Protein AF-A0A0C3Q7L4-F1 (afdb_monomer)

Sequence (60 aa):
CGDPCVQNAPRGDCPEDDSCLCKRYDYISYILNCLENSCANQELKTAVLVGEALCRAAVC

Secondary structure (DSSP, 8-state):
--HHHHHHS--TT--S-HHHHTT-HHHHHHHHHHHHHHS-HHHHHHHHHHHHHHHHHTT-

Radius of gyration: 10.91 Å; Cα contacts (8 Å, |Δi|>4): 45; chains: 1; bounding box: 29×17×26 Å

Organism: NCBI:txid1051891

Foldseek 3Di:
DQVVQLVPFCCDPPDVQLLSCLVDPSRVVSSLVVCVVPHDPVVSVVVVVVSVVSNVVSVD

Nearest PDB structures (foldseek):
  6zbw-assembly2_B  TM=3.519E-01  e=8.789E+00  Niallia circulans
  6zbx-assembly2_B  TM=3.529E-01  e=8.250E+00  Niallia circulans

pLDDT: mean 77.4, std 7.38, range [37.94, 86.5]

Mean predicted aligned error: 5.85 Å

Structure (mmCIF, N/CA/C/O backbone):
data_AF-A0A0C3Q7L4-F1
#
_entry.id   AF-A0A0C3Q7L4-F1
#
loop_
_atom_site.group_PDB
_atom_site.id
_atom_site.type_symbol
_atom_site.label_atom_id
_atom_site.label_alt_id
_atom_site.label_comp_id
_atom_site.label_asym_id
_atom_site.label_entity_id
_atom_site.label_seq_id
_atom_site.pdbx_PDB_ins_code
_atom_site.Cartn_x
_atom_site.Cartn_y
_atom_site.Cartn_z
_atom_site.occupancy
_atom_site.B_iso_or_equiv
_atom_site.auth_seq_id
_atom_site.auth_comp_id
_atom_site.auth_asym_id
_atom_site.auth_atom_id
_atom_site.pdbx_PDB_model_num
ATOM 1 N N . CYS A 1 1 ? -10.439 -5.002 3.266 1.00 69.62 1 CYS A N 1
ATOM 2 C CA . CYS A 1 1 ? -10.832 -3.646 2.824 1.00 69.62 1 CYS A CA 1
ATOM 3 C C . CYS A 1 1 ? -9.749 -2.930 1.988 1.00 69.62 1 CYS A C 1
ATOM 5 O O . CYS A 1 1 ? -10.088 -1.993 1.279 1.00 69.62 1 CYS A O 1
ATOM 7 N N . GLY A 1 2 ? -8.475 -3.360 2.018 1.00 68.38 2 GLY A N 1
ATOM 8 C CA . GLY A 1 2 ? -7.372 -2.675 1.322 1.00 68.38 2 GLY A CA 1
ATOM 9 C C . GLY A 1 2 ? -7.072 -3.089 -0.126 1.00 68.38 2 GLY A C 1
ATOM 10 O O . GLY A 1 2 ? -6.442 -2.312 -0.834 1.00 68.38 2 GLY A O 1
ATOM 11 N N . ASP A 1 3 ? -7.534 -4.251 -0.602 1.00 76.00 3 ASP A N 1
ATOM 12 C CA . ASP A 1 3 ? -7.315 -4.712 -1.988 1.00 76.00 3 ASP A CA 1
ATOM 13 C C . ASP A 1 3 ? -7.633 -3.677 -3.083 1.00 76.00 3 ASP A C 1
ATOM 15 O O . ASP A 1 3 ? -6.771 -3.428 -3.932 1.00 76.00 3 ASP A O 1
ATOM 19 N N . PRO A 1 4 ? -8.814 -3.020 -3.092 1.00 80.50 4 PRO A N 1
ATOM 20 C CA . PRO A 1 4 ? -9.106 -2.017 -4.114 1.00 80.50 4 PRO A CA 1
ATOM 21 C C . PRO A 1 4 ? -8.200 -0.786 -3.989 1.00 80.50 4 PRO A C 1
ATOM 23 O O . PRO A 1 4 ? -7.906 -0.147 -4.996 1.00 80.50 4 PRO A O 1
ATOM 26 N N . CYS A 1 5 ? -7.714 -0.464 -2.789 1.00 81.12 5 CYS A N 1
ATOM 27 C CA . CYS A 1 5 ? -6.794 0.651 -2.580 1.00 81.12 5 CYS A CA 1
ATOM 28 C C . CYS A 1 5 ? -5.425 0.369 -3.196 1.00 81.12 5 CYS A C 1
ATOM 30 O O . CYS A 1 5 ? -4.869 1.236 -3.858 1.00 81.12 5 CYS A O 1
ATOM 32 N N . VAL A 1 6 ? -4.918 -0.855 -3.039 1.00 79.38 6 VAL A N 1
ATOM 33 C CA . VAL A 1 6 ? -3.647 -1.302 -3.628 1.00 79.38 6 VAL A CA 1
ATOM 34 C C . VAL A 1 6 ? -3.736 -1.382 -5.157 1.00 79.38 6 VAL A C 1
ATOM 36 O O . VAL A 1 6 ? -2.788 -1.017 -5.850 1.00 79.38 6 VAL A O 1
ATO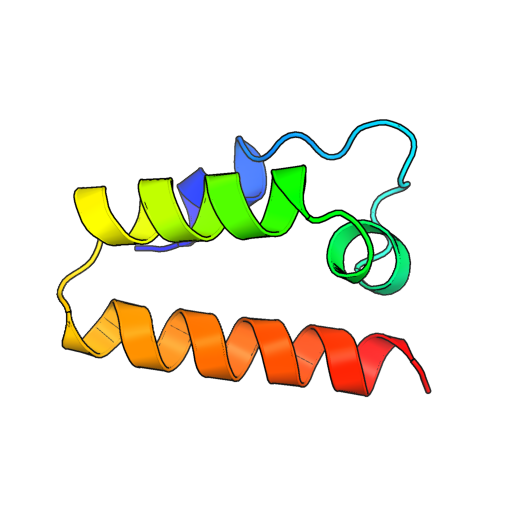M 39 N N . GLN A 1 7 ? -4.877 -1.820 -5.702 1.00 80.75 7 GLN A N 1
ATOM 40 C CA . GLN A 1 7 ? -5.087 -1.900 -7.155 1.00 80.75 7 GLN A CA 1
ATOM 41 C C . GLN A 1 7 ? -5.214 -0.528 -7.830 1.00 80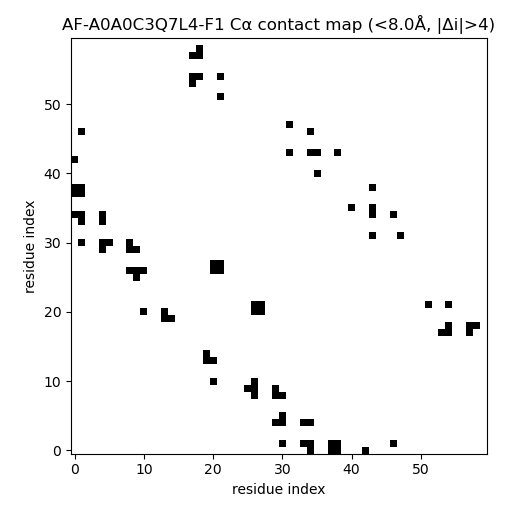.75 7 GLN A C 1
ATOM 43 O O . GLN A 1 7 ? -4.742 -0.363 -8.951 1.00 80.75 7 GLN A O 1
ATOM 48 N N . ASN A 1 8 ? -5.836 0.451 -7.163 1.00 81.50 8 ASN A N 1
ATOM 49 C CA . ASN A 1 8 ? -6.008 1.805 -7.705 1.00 81.50 8 ASN A CA 1
ATOM 50 C C . ASN A 1 8 ? -4.853 2.754 -7.357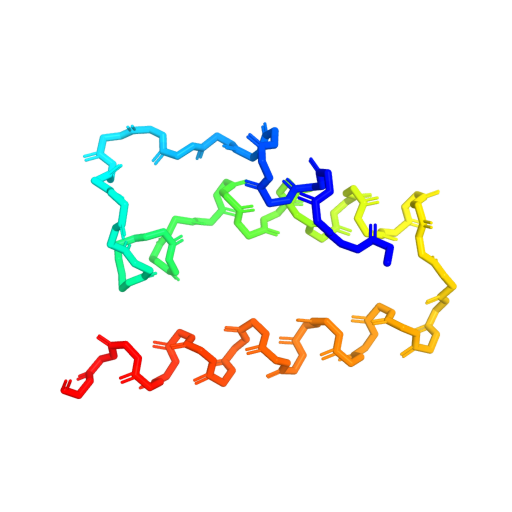 1.00 81.50 8 ASN A C 1
ATOM 52 O O . ASN A 1 8 ? -4.809 3.881 -7.852 1.00 81.50 8 ASN A O 1
ATOM 56 N N . ALA A 1 9 ? -3.928 2.327 -6.497 1.00 81.38 9 ALA A N 1
ATOM 57 C CA . ALA A 1 9 ? -2.842 3.178 -6.060 1.00 81.38 9 ALA A CA 1
ATOM 58 C C . ALA A 1 9 ? -1.884 3.517 -7.212 1.00 81.38 9 ALA A C 1
ATOM 60 O O . ALA A 1 9 ? -1.550 2.659 -8.035 1.00 81.38 9 ALA A O 1
ATOM 61 N N . PRO A 1 10 ? -1.396 4.768 -7.271 1.00 78.75 10 PRO A N 1
ATOM 62 C CA . PRO A 1 10 ? -0.517 5.216 -8.337 1.00 78.75 10 PRO A CA 1
ATOM 63 C C . PRO A 1 10 ? 0.848 4.532 -8.217 1.00 78.75 10 PRO A C 1
ATOM 65 O O . PRO A 1 10 ? 1.718 4.959 -7.454 1.00 78.75 10 PRO A O 1
ATOM 68 N N . ARG A 1 11 ? 1.058 3.479 -9.012 1.00 77.12 11 ARG A N 1
ATOM 69 C CA . ARG A 1 11 ? 2.329 2.737 -9.069 1.00 77.12 11 ARG A CA 1
ATOM 70 C C . ARG A 1 11 ? 3.465 3.562 -9.686 1.00 77.12 11 ARG A C 1
ATOM 72 O O . ARG A 1 11 ? 4.599 3.489 -9.225 1.00 77.12 11 ARG A O 1
ATOM 79 N N . GLY A 1 12 ? 3.137 4.462 -10.616 1.00 74.50 12 GLY A N 1
ATOM 80 C CA . GLY A 1 12 ? 4.114 5.325 -11.292 1.00 74.50 12 GLY A CA 1
ATOM 81 C C . GLY A 1 12 ? 5.118 4.508 -12.099 1.00 74.50 12 GLY A C 1
ATOM 82 O O . GLY A 1 12 ? 4.728 3.538 -12.736 1.00 74.50 12 GLY A O 1
ATOM 83 N N . ASP A 1 13 ? 6.394 4.888 -12.036 1.00 73.50 13 ASP A N 1
ATOM 84 C CA . ASP A 1 13 ? 7.497 4.191 -12.717 1.00 73.50 13 ASP A CA 1
ATOM 85 C C . ASP A 1 13 ? 7.986 2.931 -11.987 1.00 73.50 13 ASP A C 1
ATOM 87 O O . ASP A 1 13 ? 8.955 2.300 -12.411 1.00 73.50 13 ASP A O 1
ATOM 91 N N . CYS A 1 14 ? 7.350 2.558 -10.876 1.00 71.88 14 CYS A N 1
ATOM 92 C CA . CYS A 1 14 ? 7.679 1.311 -10.211 1.00 71.88 14 CYS A CA 1
ATOM 93 C C . CYS A 1 14 ? 7.042 0.132 -10.958 1.00 71.88 14 CYS A C 1
ATOM 95 O O . CYS A 1 14 ? 5.832 0.168 -11.207 1.00 71.88 14 CYS A O 1
ATOM 97 N N . PRO A 1 15 ? 7.815 -0.926 -11.275 1.00 70.62 15 PRO A N 1
ATOM 98 C CA . PRO A 1 15 ? 7.249 -2.202 -11.707 1.00 70.62 15 PRO A CA 1
ATOM 99 C C . PRO A 1 15 ? 6.345 -2.794 -10.604 1.00 70.62 15 PRO A C 1
ATOM 101 O O . PRO A 1 15 ? 6.137 -2.166 -9.565 1.00 70.62 15 PRO A O 1
ATOM 104 N N . GLU A 1 16 ? 5.804 -4.004 -10.791 1.00 69.19 16 GLU A N 1
ATOM 105 C CA . GLU A 1 16 ? 5.079 -4.771 -9.745 1.00 69.19 16 GLU A CA 1
ATOM 106 C C . GLU A 1 16 ? 5.994 -5.202 -8.574 1.00 69.19 16 GLU A C 1
ATOM 108 O O . GLU A 1 16 ? 5.872 -6.286 -8.018 1.00 69.19 16 GLU A O 1
ATOM 113 N N . ASP A 1 17 ? 6.951 -4.349 -8.233 1.00 70.56 17 ASP A N 1
ATOM 114 C CA . ASP A 1 17 ? 8.014 -4.538 -7.279 1.00 70.56 17 ASP A CA 1
ATOM 115 C C . ASP A 1 17 ? 7.675 -3.727 -6.027 1.00 70.56 17 ASP A C 1
ATOM 117 O O . ASP A 1 17 ? 7.747 -2.486 -5.998 1.00 70.56 17 ASP A O 1
ATOM 121 N N . ASP A 1 18 ? 7.252 -4.450 -4.994 1.00 72.69 18 ASP A N 1
ATOM 122 C CA . ASP A 1 18 ? 6.805 -3.882 -3.727 1.00 72.69 18 ASP A CA 1
ATOM 123 C C . ASP A 1 18 ? 7.886 -2.986 -3.105 1.00 72.69 18 ASP A C 1
ATOM 125 O O . ASP A 1 18 ? 7.574 -1.938 -2.536 1.00 72.69 18 ASP A O 1
ATOM 129 N N . SER A 1 19 ? 9.170 -3.300 -3.306 1.00 77.00 19 SER A N 1
ATOM 130 C CA . SER A 1 19 ? 10.306 -2.515 -2.805 1.00 77.00 19 SER A CA 1
ATOM 131 C C . SER A 1 19 ? 10.343 -1.099 -3.377 1.00 77.00 19 SER A C 1
ATOM 133 O O . SER A 1 19 ? 10.775 -0.155 -2.707 1.00 77.00 19 SER A O 1
ATOM 135 N N . CYS A 1 20 ? 9.914 -0.938 -4.630 1.00 78.81 20 CYS A N 1
ATOM 136 C CA . CYS A 1 20 ? 9.877 0.350 -5.311 1.00 78.81 20 CYS A CA 1
ATOM 137 C C . CYS A 1 20 ? 8.648 1.154 -4.873 1.00 78.81 20 CYS A C 1
ATOM 139 O O . CYS A 1 20 ? 8.761 2.333 -4.517 1.00 78.81 20 CYS A O 1
ATOM 141 N N . LEU A 1 21 ? 7.486 0.498 -4.815 1.00 80.06 21 LEU A N 1
ATOM 142 C CA . LEU A 1 21 ? 6.227 1.094 -4.360 1.00 80.06 21 LEU A CA 1
ATOM 143 C C . LEU A 1 21 ? 6.339 1.616 -2.921 1.00 80.06 21 LEU A C 1
ATOM 145 O O . LEU A 1 21 ? 5.878 2.713 -2.607 1.00 80.06 21 LEU A O 1
ATOM 149 N N . CYS A 1 22 ? 7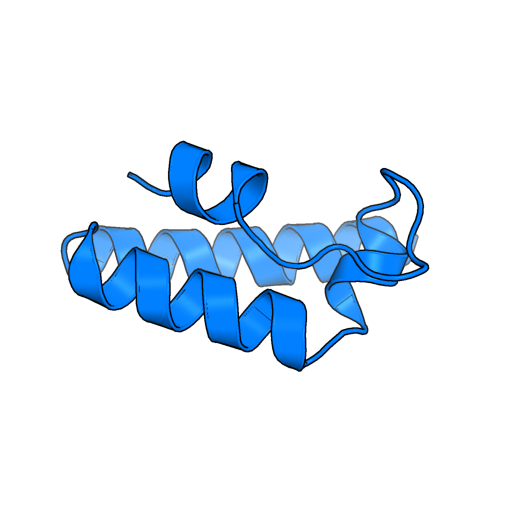.064 0.889 -2.077 1.00 79.94 22 CYS A N 1
ATOM 150 C CA . CYS A 1 22 ? 7.363 1.246 -0.695 1.00 79.94 22 CYS A CA 1
ATOM 151 C C . CYS A 1 22 ? 8.288 2.455 -0.505 1.00 79.94 22 CYS A C 1
ATOM 153 O O . CYS A 1 22 ? 8.374 2.997 0.596 1.00 79.94 22 CYS A O 1
ATOM 155 N N . LYS A 1 23 ? 8.980 2.909 -1.555 1.00 80.62 23 LYS A N 1
ATOM 156 C CA . LYS A 1 23 ? 9.770 4.153 -1.525 1.00 80.62 23 LYS A CA 1
ATOM 157 C C . LYS A 1 23 ? 8.971 5.360 -2.009 1.00 80.62 23 LYS A C 1
ATOM 159 O O . LYS A 1 23 ? 9.437 6.493 -1.888 1.00 80.62 23 LYS A O 1
ATOM 164 N N . ARG A 1 24 ? 7.774 5.141 -2.561 1.00 82.00 24 ARG A N 1
ATOM 165 C CA . ARG A 1 24 ? 6.928 6.197 -3.114 1.00 82.00 24 ARG A CA 1
ATOM 166 C C . ARG A 1 24 ? 5.956 6.703 -2.060 1.00 82.00 24 ARG A C 1
ATOM 168 O O . ARG A 1 24 ? 4.967 6.053 -1.729 1.00 82.00 24 ARG A O 1
ATOM 175 N N . TYR A 1 25 ? 6.205 7.919 -1.592 1.00 80.69 25 TYR A N 1
ATOM 176 C CA . TYR A 1 25 ? 5.325 8.583 -0.634 1.00 80.69 25 TYR A CA 1
ATOM 177 C C . TYR A 1 25 ? 3.893 8.763 -1.167 1.00 80.69 25 TYR A C 1
ATOM 179 O O . TYR A 1 25 ? 2.938 8.590 -0.412 1.00 80.69 25 TYR A O 1
ATOM 187 N N . ASP A 1 26 ? 3.732 9.033 -2.468 1.00 83.00 26 ASP A N 1
ATOM 188 C CA . ASP A 1 26 ? 2.416 9.197 -3.104 1.00 83.00 26 ASP A CA 1
ATOM 189 C C . ASP A 1 26 ? 1.594 7.902 -3.080 1.00 83.00 26 ASP A C 1
ATOM 191 O O . ASP A 1 26 ? 0.387 7.928 -2.849 1.00 83.00 26 ASP A O 1
ATOM 195 N N . TYR A 1 27 ? 2.257 6.758 -3.280 1.00 82.56 27 TYR A N 1
ATOM 196 C CA . TYR A 1 27 ? 1.630 5.437 -3.234 1.00 82.56 27 TYR A CA 1
ATOM 197 C C . TYR A 1 27 ? 1.147 5.118 -1.817 1.00 82.56 27 TYR A C 1
ATOM 199 O O . TYR A 1 27 ? -0.016 4.769 -1.615 1.00 82.56 27 TYR A O 1
ATOM 207 N N . ILE A 1 28 ? 2.018 5.323 -0.824 1.00 81.31 28 ILE A N 1
ATOM 208 C CA . ILE A 1 28 ? 1.703 5.099 0.591 1.00 81.31 28 ILE A CA 1
ATOM 209 C C . ILE A 1 28 ? 0.573 6.029 1.050 1.00 81.31 28 ILE A C 1
ATOM 211 O O . ILE A 1 28 ? -0.379 5.570 1.676 1.00 81.31 28 ILE A O 1
ATOM 215 N N . SER A 1 29 ? 0.639 7.317 0.703 1.00 84.12 29 SER A N 1
ATOM 216 C CA . SER A 1 29 ? -0.384 8.301 1.078 1.00 84.12 29 SER A CA 1
ATOM 217 C C . SER A 1 29 ? -1.737 8.014 0.431 1.00 84.12 29 SER A C 1
ATOM 219 O O . SER A 1 29 ? -2.767 8.145 1.090 1.00 84.12 29 SER A O 1
ATOM 221 N N . TYR A 1 30 ? -1.757 7.584 -0.836 1.00 86.50 30 TYR A N 1
ATOM 222 C CA . TYR A 1 30 ? -2.996 7.184 -1.503 1.00 86.50 30 TYR A CA 1
ATOM 223 C C . TYR A 1 30 ? -3.628 5.966 -0.826 1.00 86.50 30 TYR A C 1
ATOM 225 O O . TYR A 1 30 ? -4.827 5.967 -0.548 1.00 86.50 30 TYR A O 1
ATOM 233 N N . ILE A 1 31 ? -2.822 4.942 -0.526 1.00 84.56 31 ILE A N 1
ATOM 234 C CA . ILE A 1 31 ? -3.299 3.739 0.158 1.00 84.56 31 ILE A CA 1
ATOM 235 C C . ILE A 1 31 ? -3.828 4.090 1.544 1.00 84.56 31 ILE A C 1
ATOM 237 O O . ILE A 1 31 ? -4.932 3.674 1.871 1.00 84.56 31 ILE A O 1
ATOM 241 N N . LEU A 1 32 ? -3.098 4.888 2.327 1.00 82.38 32 LEU A N 1
ATOM 242 C CA . LEU A 1 32 ? -3.541 5.350 3.644 1.00 82.38 32 LEU A CA 1
ATOM 243 C C . LEU A 1 32 ? -4.894 6.059 3.574 1.00 82.38 32 LEU A C 1
ATOM 245 O O . LEU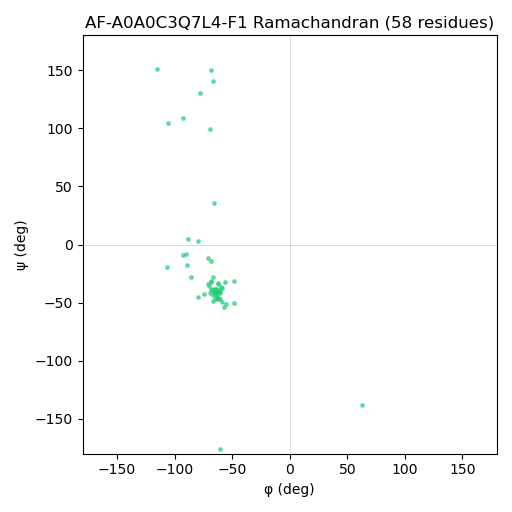 A 1 32 ? -5.811 5.672 4.286 1.00 82.38 32 LEU A O 1
ATOM 249 N N . ASN A 1 33 ? -5.045 7.030 2.674 1.00 86.44 33 ASN A N 1
ATOM 250 C CA . ASN A 1 33 ? -6.288 7.787 2.523 1.00 86.44 33 ASN A CA 1
ATOM 251 C C . ASN A 1 33 ? -7.451 6.894 2.042 1.00 86.44 33 ASN A C 1
ATOM 253 O O . ASN A 1 33 ? -8.578 6.973 2.534 1.00 86.44 33 ASN A O 1
ATOM 257 N N . CYS A 1 34 ? -7.180 5.979 1.110 1.00 85.12 34 CYS A N 1
ATOM 258 C CA . CYS A 1 34 ? -8.181 5.027 0.639 1.00 85.12 34 CYS A CA 1
ATOM 259 C C . CYS A 1 34 ? -8.602 4.041 1.741 1.00 85.12 34 CYS A C 1
ATOM 261 O O . CYS A 1 34 ? -9.794 3.760 1.891 1.00 85.12 34 CYS A O 1
ATOM 263 N N . LEU A 1 35 ? -7.648 3.562 2.545 1.00 84.62 35 LEU A N 1
ATOM 264 C CA . LEU A 1 35 ? -7.915 2.741 3.722 1.00 84.62 35 LEU A CA 1
ATOM 265 C C . LEU A 1 35 ? -8.706 3.540 4.767 1.00 84.62 35 LEU A C 1
ATOM 267 O O . LEU A 1 35 ? -9.644 2.994 5.326 1.00 84.62 35 LEU A O 1
ATOM 271 N N . GLU A 1 36 ? -8.400 4.819 5.004 1.00 83.69 36 GLU A N 1
ATOM 272 C CA . GLU A 1 36 ? -9.135 5.660 5.969 1.00 83.69 36 GLU A CA 1
ATOM 273 C C . GLU A 1 36 ? -10.602 5.836 5.589 1.00 83.69 36 GLU A C 1
ATOM 275 O O . GLU A 1 36 ? -11.465 5.874 6.463 1.00 83.69 36 GLU A O 1
ATOM 280 N N . ASN A 1 37 ? -10.899 5.876 4.291 1.00 83.75 37 ASN A N 1
ATOM 281 C CA . ASN A 1 37 ? -12.270 5.983 3.801 1.00 83.75 37 AS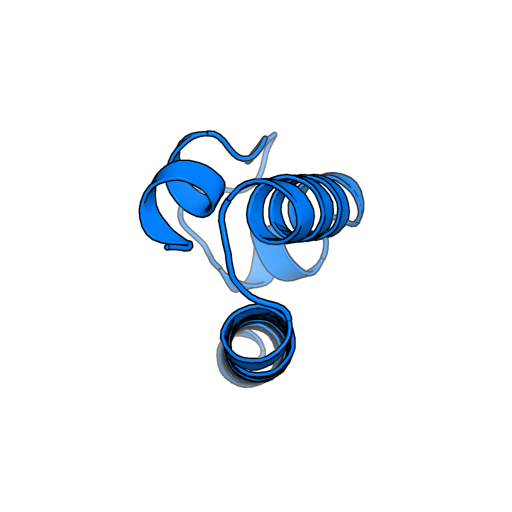N A CA 1
ATOM 282 C C . ASN A 1 37 ? -12.987 4.629 3.662 1.00 83.75 37 ASN A C 1
ATOM 284 O O . ASN A 1 37 ? -14.213 4.585 3.751 1.00 83.75 37 ASN A O 1
ATOM 288 N N . SER A 1 38 ? -12.258 3.532 3.423 1.00 81.44 38 SER A N 1
ATOM 289 C CA . SER A 1 38 ? -12.848 2.216 3.103 1.00 81.44 38 SER A CA 1
ATOM 290 C C . SER A 1 38 ? -12.768 1.187 4.234 1.00 81.44 38 SER A C 1
ATOM 292 O O . SER A 1 38 ? -13.496 0.195 4.206 1.00 81.44 38 SER A O 1
ATOM 294 N N . CYS A 1 39 ? -11.876 1.375 5.206 1.00 77.88 39 CYS A N 1
ATOM 295 C CA . CYS A 1 39 ? -11.606 0.437 6.293 1.00 77.88 39 CYS A CA 1
ATOM 296 C C . CYS A 1 39 ? -11.988 1.017 7.651 1.00 77.88 39 CYS A C 1
ATOM 298 O O . CYS A 1 39 ? -11.868 2.213 7.905 1.00 77.88 39 CYS A O 1
ATOM 300 N N . ALA A 1 40 ? -12.354 0.143 8.587 1.00 80.62 40 ALA A N 1
ATOM 301 C CA . ALA A 1 40 ? -12.475 0.540 9.983 1.00 80.62 40 ALA A CA 1
ATOM 302 C C . ALA A 1 40 ? -11.090 0.867 10.582 1.00 80.62 40 ALA A C 1
ATOM 304 O O . ALA A 1 40 ? -10.091 0.233 10.242 1.00 80.62 40 ALA A O 1
ATOM 305 N N . ASN A 1 41 ? -11.034 1.784 11.557 1.00 75.56 41 ASN A N 1
ATOM 306 C CA . ASN A 1 41 ? -9.797 2.220 12.236 1.00 75.56 41 ASN A CA 1
ATOM 307 C C . ASN A 1 41 ? -8.884 1.076 12.722 1.00 75.56 41 ASN A C 1
ATOM 309 O O . ASN A 1 41 ? -7.664 1.229 12.790 1.00 75.56 41 ASN A O 1
ATOM 313 N N . GLN A 1 42 ? -9.461 -0.071 13.088 1.00 75.50 42 GLN A N 1
ATOM 314 C CA . GLN A 1 42 ? -8.701 -1.237 13.537 1.00 75.50 42 GLN A CA 1
ATOM 315 C C . GLN A 1 42 ? -8.008 -1.957 12.369 1.00 75.50 42 GLN A C 1
ATOM 317 O O . GLN A 1 42 ? -6.833 -2.297 12.478 1.00 75.50 42 GLN A O 1
ATOM 322 N N . GLU A 1 43 ? -8.698 -2.119 11.237 1.00 75.00 43 GLU A N 1
ATOM 323 C CA . GLU A 1 43 ? -8.118 -2.664 10.003 1.00 75.00 43 GLU A CA 1
ATOM 324 C C . GLU A 1 43 ? -7.089 -1.708 9.396 1.00 75.00 43 GLU A C 1
ATOM 326 O O . GLU A 1 43 ? -6.095 -2.164 8.839 1.00 75.00 43 GLU A O 1
ATOM 331 N N . LEU A 1 44 ? -7.282 -0.395 9.567 1.00 77.25 44 LEU A N 1
ATOM 332 C CA . LEU A 1 44 ? -6.332 0.625 9.135 1.00 77.25 44 LEU A CA 1
ATOM 333 C C . LEU A 1 44 ? -4.950 0.404 9.752 1.00 77.25 44 LEU A C 1
ATOM 335 O O . LEU A 1 44 ? -3.955 0.289 9.042 1.00 77.25 44 LEU A O 1
ATOM 339 N N . LYS A 1 45 ? -4.888 0.285 11.084 1.00 78.25 45 LYS A N 1
ATOM 340 C CA . LYS A 1 45 ? -3.626 0.054 11.802 1.00 78.25 45 LYS A CA 1
ATOM 341 C C . LYS A 1 45 ? -2.960 -1.246 11.368 1.00 78.25 45 LYS A C 1
ATOM 343 O O . LYS A 1 45 ? -1.746 -1.271 11.182 1.00 78.25 45 LYS A O 1
ATOM 348 N N . THR A 1 46 ? -3.741 -2.309 11.184 1.00 80.44 46 THR A N 1
ATOM 349 C CA . THR A 1 46 ? -3.224 -3.585 10.680 1.00 80.44 46 THR A CA 1
ATOM 350 C C . THR A 1 46 ? -2.679 -3.443 9.261 1.00 80.44 46 THR A C 1
ATOM 352 O O . THR A 1 46 ? -1.580 -3.917 8.999 1.00 80.44 46 THR A O 1
ATOM 355 N N . ALA A 1 47 ? -3.384 -2.755 8.363 1.00 74.06 47 ALA A N 1
ATOM 356 C CA . ALA A 1 47 ? -2.951 -2.544 6.986 1.00 74.06 47 ALA A CA 1
ATOM 357 C C . ALA A 1 47 ? -1.666 -1.707 6.898 1.00 74.06 47 ALA A C 1
ATOM 359 O O . ALA A 1 47 ? -0.783 -2.041 6.114 1.00 74.06 47 ALA A O 1
ATOM 360 N N . VAL A 1 48 ? -1.512 -0.683 7.744 1.00 77.19 48 VAL A N 1
ATOM 361 C CA . VAL A 1 48 ? -0.264 0.095 7.841 1.00 77.19 48 VAL A CA 1
ATOM 362 C C . VAL A 1 48 ? 0.887 -0.767 8.346 1.00 77.19 48 VAL A C 1
ATOM 364 O O . VAL A 1 48 ? 1.955 -0.767 7.744 1.00 77.19 48 VAL A O 1
ATOM 367 N N . LEU A 1 49 ? 0.673 -1.546 9.409 1.00 79.69 49 LEU A N 1
ATOM 368 C CA . LEU A 1 49 ? 1.700 -2.441 9.951 1.00 79.69 49 LEU A CA 1
ATOM 369 C C . LEU A 1 49 ? 2.123 -3.514 8.942 1.00 79.69 49 LEU A C 1
ATOM 371 O O . LEU A 1 49 ? 3.314 -3.794 8.817 1.00 79.69 49 LEU A O 1
ATOM 375 N N . VAL A 1 50 ? 1.165 -4.095 8.213 1.00 81.75 50 VAL A N 1
ATOM 376 C CA . VAL A 1 50 ? 1.425 -5.069 7.144 1.00 81.75 50 VAL A CA 1
ATOM 377 C C . VAL A 1 50 ? 2.146 -4.403 5.976 1.00 81.75 50 VAL A C 1
ATOM 379 O O . VAL A 1 50 ? 3.127 -4.957 5.497 1.00 81.75 50 VAL A O 1
ATOM 382 N N . GLY A 1 51 ? 1.724 -3.206 5.563 1.00 75.69 51 GLY A N 1
ATOM 383 C CA . GLY A 1 51 ? 2.382 -2.428 4.515 1.00 75.69 51 GLY A CA 1
ATOM 384 C C . GLY A 1 51 ? 3.832 -2.112 4.866 1.00 75.69 51 GLY A C 1
ATOM 385 O O . GLY A 1 51 ? 4.729 -2.428 4.097 1.00 75.69 51 GLY A O 1
ATOM 386 N N . GLU A 1 52 ? 4.100 -1.592 6.066 1.00 78.06 52 GLU A N 1
ATOM 387 C CA . GLU A 1 52 ? 5.474 -1.365 6.520 1.00 78.06 52 GLU A CA 1
ATOM 388 C C . GLU A 1 52 ? 6.285 -2.662 6.631 1.00 78.06 52 GLU A C 1
ATOM 390 O O . GLU A 1 52 ? 7.480 -2.665 6.340 1.00 78.06 52 GLU A O 1
ATOM 395 N N . ALA A 1 53 ? 5.676 -3.757 7.097 1.00 80.38 53 ALA A N 1
ATOM 396 C CA . ALA A 1 53 ? 6.347 -5.049 7.189 1.00 80.38 53 ALA A CA 1
ATOM 397 C C . ALA A 1 53 ? 6.706 -5.596 5.803 1.00 80.38 53 ALA A C 1
ATOM 399 O O . ALA A 1 53 ? 7.832 -6.052 5.624 1.00 80.38 53 ALA A O 1
ATOM 400 N N . LEU A 1 54 ? 5.801 -5.484 4.825 1.00 78.12 54 LEU A N 1
ATOM 401 C CA . LEU A 1 54 ? 6.054 -5.813 3.422 1.00 78.12 54 LEU A CA 1
ATOM 402 C C . LEU A 1 54 ? 7.168 -4.936 2.857 1.00 78.12 54 LEU A C 1
ATOM 404 O O . LEU A 1 54 ? 8.121 -5.462 2.301 1.00 78.12 54 LEU A O 1
ATOM 408 N N . CYS A 1 55 ? 7.126 -3.626 3.095 1.00 76.81 55 CYS A N 1
ATOM 409 C CA . CYS A 1 55 ? 8.177 -2.707 2.667 1.00 76.81 55 CYS A CA 1
ATOM 410 C C . CYS A 1 55 ? 9.544 -3.024 3.275 1.00 76.81 55 CYS A C 1
ATOM 412 O O . CYS A 1 55 ? 10.562 -2.926 2.593 1.00 76.81 55 C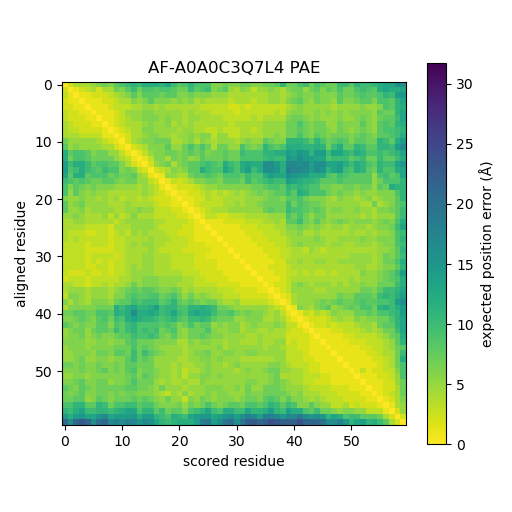YS A O 1
ATOM 414 N N . ARG A 1 56 ? 9.583 -3.409 4.555 1.00 78.12 56 ARG A N 1
ATOM 415 C CA . ARG A 1 56 ? 10.811 -3.856 5.223 1.00 78.12 56 ARG A CA 1
ATOM 416 C C . A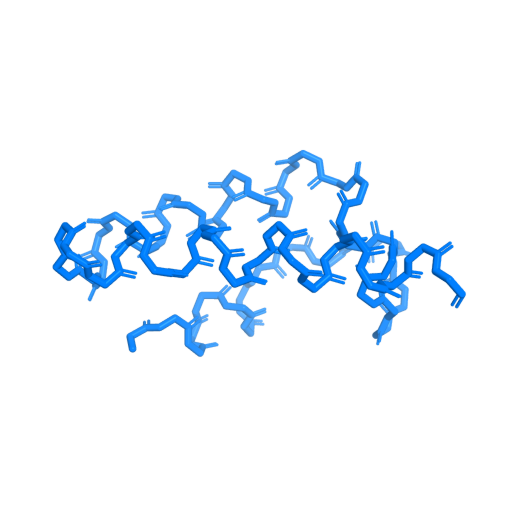RG A 1 56 ? 11.296 -5.200 4.678 1.00 78.12 56 ARG A C 1
ATOM 418 O O . ARG A 1 56 ? 12.497 -5.365 4.510 1.00 78.12 56 ARG A O 1
ATOM 425 N N . ALA A 1 57 ? 10.387 -6.130 4.388 1.00 76.12 57 ALA A N 1
ATOM 426 C CA . ALA A 1 57 ? 10.712 -7.444 3.833 1.00 76.12 57 ALA A CA 1
ATOM 427 C C . ALA A 1 57 ? 11.179 -7.368 2.372 1.00 76.12 57 ALA A C 1
ATOM 429 O O . ALA A 1 57 ? 12.060 -8.118 1.975 1.00 76.12 57 ALA A O 1
ATOM 430 N N . ALA A 1 58 ? 10.638 -6.430 1.596 1.00 67.12 58 ALA A N 1
ATOM 431 C CA . ALA A 1 58 ? 10.997 -6.195 0.201 1.00 67.12 58 ALA A CA 1
ATOM 432 C C . ALA A 1 58 ? 12.403 -5.569 0.044 1.00 67.12 58 ALA A C 1
ATOM 434 O O . ALA A 1 58 ? 12.946 -5.491 -1.054 1.00 67.12 58 ALA A O 1
ATOM 435 N N . VAL A 1 59 ? 13.015 -5.108 1.140 1.00 56.31 59 VAL A N 1
ATOM 436 C CA . VAL A 1 59 ? 14.390 -4.577 1.177 1.00 56.31 59 VAL A CA 1
ATOM 437 C C . VAL A 1 59 ? 15.442 -5.680 1.429 1.00 56.31 59 VAL A C 1
ATOM 439 O O . VAL A 1 59 ? 16.628 -5.368 1.529 1.00 56.31 59 V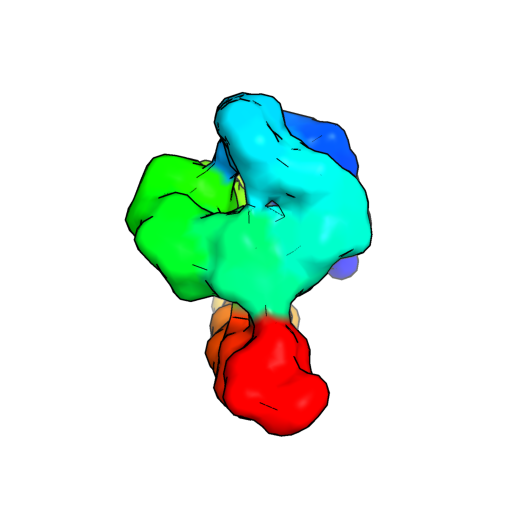AL A O 1
ATOM 442 N N . CYS A 1 60 ? 15.053 -6.960 1.485 1.00 37.94 60 CYS A N 1
ATOM 443 C CA . CYS A 1 60 ? 15.969 -8.087 1.707 1.00 37.94 60 CYS A CA 1
ATOM 444 C C . CYS A 1 60 ? 16.263 -8.914 0.453 1.00 37.94 60 CYS A C 1
ATOM 446 O O . CYS A 1 60 ? 15.312 -9.239 -0.289 1.00 37.94 60 CYS A O 1
#

InterPro domains:
  IPR008427 Extracellular membrane protein, CFEM domain [PF05730] (1-55)
  IPR008427 Extracellular membrane protein, CFEM domain [PS52012] (1-60)

Solvent-accessible surface area (backbone atoms only — not comparable to full-atom values): 3384 Å² total; per-residue (Å²): 110,50,67,67,28,66,71,69,32,67,54,75,92,36,66,103,41,60,46,50,40,62,70,35,65,69,27,52,52,47,31,51,54,41,23,66,77,61,31,56,77,70,56,36,55,51,51,51,53,49,49,53,48,48,33,59,55,48,72,108